Protein AF-A0A7S3GW03-F1 (afdb_monomer)

Foldseek 3Di:
DDQCLQDVNPPFQNDPCLVDPNRPVCCCQVPPDDPPPDDDDDCLAAEQCCPDPVSLPDDPVRHPDYDPDVLHDLLQQQAPPDPGPVSNVVSVVVLVVVQVVCVQQVHDRDNCLPVPGGNVSGDDTPCVSGHHPPVPPPPPPPPPDPPPPPPPPDPPPPPDDDD

Structure (mmCIF, N/CA/C/O backbone):
data_AF-A0A7S3GW03-F1
#
_entry.id   AF-A0A7S3GW03-F1
#
loop_
_atom_site.group_PDB
_atom_site.id
_atom_site.type_symbol
_atom_site.label_atom_id
_atom_site.label_alt_id
_atom_site.label_comp_id
_atom_site.label_asym_id
_atom_site.label_entity_id
_atom_site.label_seq_id
_atom_site.pdbx_PDB_ins_code
_atom_site.Cartn_x
_atom_site.Cartn_y
_atom_site.Cartn_z
_atom_site.occupancy
_atom_site.B_iso_or_equiv
_atom_site.auth_seq_id
_atom_site.auth_comp_id
_atom_site.auth_asym_id
_atom_site.auth_atom_id
_atom_site.pdbx_PDB_model_num
ATOM 1 N N . PHE A 1 1 ? -28.769 4.429 8.407 1.00 74.06 1 PHE A N 1
ATOM 2 C CA . PHE A 1 1 ? -27.827 5.530 8.706 1.00 74.06 1 PHE A CA 1
ATOM 3 C C . PHE A 1 1 ? -28.622 6.812 8.921 1.00 74.06 1 PHE A C 1
ATOM 5 O O . PHE A 1 1 ? -29.531 7.057 8.141 1.00 74.06 1 PHE A O 1
ATOM 12 N N . ALA A 1 2 ? -28.329 7.607 9.954 1.00 75.31 2 ALA A N 1
ATOM 13 C CA . ALA A 1 2 ? -28.953 8.919 10.152 1.00 75.31 2 ALA A CA 1
ATOM 14 C C . ALA A 1 2 ? -27.906 10.026 9.963 1.00 75.31 2 ALA A C 1
ATOM 16 O O . ALA A 1 2 ? -26.871 10.002 10.632 1.00 75.31 2 ALA A O 1
ATOM 17 N N . LYS A 1 3 ? -28.157 11.004 9.082 1.00 67.62 3 LYS A N 1
ATOM 18 C CA . LYS A 1 3 ? -27.263 12.163 8.896 1.00 67.62 3 LYS A CA 1
ATOM 19 C C . LYS A 1 3 ? -27.080 12.876 10.245 1.00 67.62 3 LYS A C 1
ATOM 21 O O . LYS A 1 3 ? -28.062 13.201 10.900 1.00 67.62 3 LYS A O 1
ATOM 26 N N . GLY A 1 4 ? -25.835 13.029 10.701 1.00 68.94 4 GLY A N 1
ATOM 27 C CA . GLY A 1 4 ? -25.499 13.572 12.029 1.00 68.94 4 GLY A CA 1
ATOM 28 C C . GLY A 1 4 ? -25.631 12.592 13.212 1.00 68.94 4 GLY A C 1
ATOM 29 O O . GLY A 1 4 ? -25.034 12.831 14.255 1.00 68.94 4 GLY A O 1
ATOM 30 N N . GLY A 1 5 ? -26.342 11.468 13.058 1.00 74.81 5 GLY A N 1
ATOM 31 C CA . GLY A 1 5 ? -26.478 10.413 14.080 1.00 74.81 5 GLY A CA 1
ATOM 32 C C . GLY A 1 5 ? -25.629 9.159 13.823 1.00 74.81 5 GLY A C 1
ATOM 33 O O . GLY A 1 5 ? -25.404 8.364 14.735 1.00 74.81 5 GLY A O 1
ATOM 34 N N . ALA A 1 6 ? -25.124 8.989 12.599 1.00 86.44 6 ALA A N 1
ATOM 35 C CA . ALA A 1 6 ? -24.385 7.814 12.141 1.00 86.44 6 ALA A CA 1
ATOM 36 C C . ALA A 1 6 ? -25.228 6.516 12.131 1.00 86.44 6 ALA A C 1
ATOM 38 O O . ALA A 1 6 ? -26.461 6.557 12.015 1.00 86.44 6 ALA A O 1
ATOM 39 N N . TRP A 1 7 ? -24.590 5.343 12.179 1.00 86.25 7 TRP A N 1
ATOM 40 C CA . TRP A 1 7 ? -25.286 4.050 12.187 1.00 86.25 7 TRP A CA 1
ATOM 41 C C . TRP A 1 7 ? -26.052 3.836 13.493 1.00 86.25 7 TRP A C 1
ATOM 43 O O . TRP A 1 7 ? -25.467 3.915 14.569 1.00 86.25 7 TRP A O 1
ATOM 53 N N . ASN A 1 8 ? -27.367 3.610 13.399 1.00 87.31 8 ASN A N 1
ATOM 54 C CA . ASN A 1 8 ? -28.282 3.445 14.537 1.00 87.31 8 ASN A CA 1
ATOM 55 C C . ASN A 1 8 ? -28.077 4.472 15.675 1.00 87.31 8 ASN A C 1
ATOM 57 O O . ASN A 1 8 ? -28.042 4.119 16.849 1.00 87.31 8 ASN A O 1
ATOM 61 N N . ARG A 1 9 ? -27.846 5.749 15.327 1.00 85.12 9 ARG A N 1
ATOM 62 C CA . ARG A 1 9 ? -27.589 6.841 16.293 1.00 85.12 9 ARG A CA 1
ATOM 63 C C . ARG A 1 9 ? -26.389 6.604 17.235 1.00 85.12 9 ARG A C 1
ATOM 65 O O . ARG A 1 9 ? -26.247 7.287 18.243 1.00 85.12 9 ARG A O 1
ATOM 72 N N . SER A 1 10 ? -25.498 5.671 16.895 1.00 85.75 10 SER A N 1
ATOM 73 C CA . SER A 1 10 ? -24.370 5.245 17.737 1.00 85.75 10 SER A CA 1
ATOM 74 C C . SER A 1 10 ? -23.185 6.211 17.752 1.00 85.75 10 SER A C 1
ATOM 76 O O . SER A 1 10 ? -22.239 5.986 18.508 1.00 85.75 10 SER A O 1
ATOM 78 N N . ARG A 1 11 ? -23.210 7.246 16.897 1.00 84.94 11 ARG A N 1
ATOM 79 C CA . ARG A 1 11 ? -22.086 8.156 16.604 1.00 84.94 11 ARG A CA 1
ATOM 80 C C . ARG A 1 11 ? -20.873 7.493 15.924 1.00 84.94 11 ARG A C 1
ATOM 82 O O . ARG A 1 11 ? -19.874 8.163 15.682 1.00 84.94 11 ARG A O 1
ATOM 89 N N . ILE A 1 12 ? -20.957 6.215 15.541 1.00 85.56 12 ILE A N 1
ATOM 90 C CA . ILE A 1 12 ? -19.904 5.513 14.788 1.00 85.56 12 ILE A CA 1
ATOM 91 C C . ILE A 1 12 ? -20.075 5.765 13.286 1.00 85.56 12 ILE A C 1
ATOM 93 O O . ILE A 1 12 ? -21.105 5.408 12.715 1.00 85.56 12 ILE A O 1
ATOM 97 N N . GLY A 1 13 ? -19.061 6.356 12.643 1.00 81.75 13 GLY A N 1
ATOM 98 C CA . GLY A 1 13 ? -19.079 6.651 11.204 1.00 81.75 13 GLY A CA 1
ATOM 99 C C . GLY A 1 13 ? -19.910 7.885 10.827 1.00 81.75 13 GLY A C 1
ATOM 100 O O . GLY A 1 13 ? -20.556 7.896 9.790 1.00 81.75 13 GLY A O 1
ATOM 101 N N . TRP A 1 14 ? -19.947 8.914 11.675 1.00 80.06 14 TRP A N 1
ATOM 102 C CA . TRP A 1 14 ? -20.772 10.121 11.483 1.00 80.06 14 TRP A CA 1
ATOM 103 C C . TRP A 1 14 ? -20.319 11.072 10.354 1.00 80.06 14 TRP A C 1
ATOM 105 O O . TRP A 1 14 ? -21.050 11.998 10.008 1.00 80.06 14 TRP A O 1
ATOM 115 N N . PHE A 1 15 ? -19.142 10.842 9.769 1.00 78.69 15 PHE A N 1
ATOM 116 C CA . PHE A 1 15 ? -18.601 11.587 8.627 1.00 78.69 15 PHE A CA 1
ATOM 117 C C .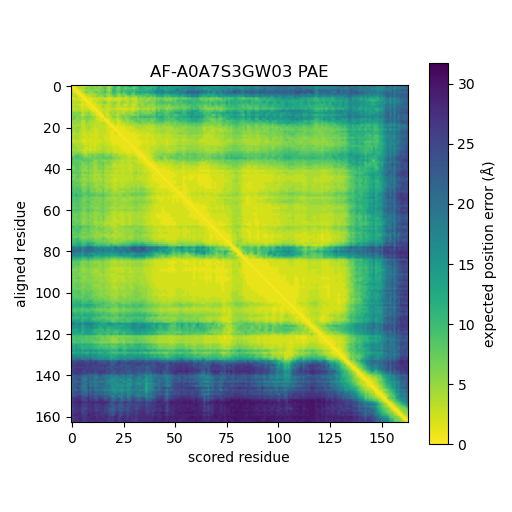 PHE A 1 15 ? -19.010 10.949 7.287 1.00 78.69 15 PHE A C 1
ATOM 119 O O . PHE A 1 15 ? -19.447 9.802 7.250 1.00 78.69 15 PHE A O 1
ATOM 126 N N . TRP A 1 16 ? -18.825 11.665 6.170 1.00 69.50 16 TRP A N 1
ATOM 127 C CA . TRP A 1 16 ? -19.217 11.209 4.823 1.00 69.50 16 TRP A CA 1
ATOM 128 C C . TRP A 1 16 ? -18.702 9.805 4.462 1.00 69.50 16 TRP A C 1
ATOM 130 O O . TRP A 1 16 ? -19.474 8.957 4.023 1.00 69.50 16 TRP A O 1
ATOM 140 N N . GLY A 1 17 ? -17.422 9.521 4.717 1.00 75.19 17 GLY A N 1
ATOM 141 C CA . GLY A 1 17 ? -16.839 8.191 4.495 1.00 75.19 17 GLY A CA 1
ATOM 142 C C . GLY A 1 17 ? -17.436 7.087 5.381 1.00 75.19 17 GLY A C 1
ATOM 143 O O . GLY A 1 17 ? -17.414 5.917 5.007 1.00 75.19 17 GLY A O 1
ATOM 144 N N . GLY A 1 18 ? -18.039 7.436 6.518 1.00 78.94 18 GLY A N 1
ATOM 145 C CA . GLY A 1 18 ? -18.655 6.493 7.449 1.00 78.94 18 GLY A CA 1
ATOM 146 C C . GLY A 1 18 ? -19.987 5.908 6.970 1.00 78.94 18 GLY A C 1
ATOM 147 O O . GLY A 1 18 ? -20.465 4.937 7.552 1.00 78.94 18 GLY A O 1
ATOM 148 N N . MET A 1 19 ? -20.562 6.418 5.877 1.00 84.00 19 MET A N 1
ATOM 149 C CA . MET A 1 19 ? -21.667 5.744 5.178 1.00 84.00 19 MET A CA 1
ATOM 150 C C . MET A 1 19 ? -21.215 4.475 4.437 1.00 84.00 19 MET A C 1
ATOM 152 O O . MET A 1 19 ? -22.051 3.669 4.043 1.00 84.00 19 MET A O 1
ATOM 156 N N . THR A 1 20 ? -19.906 4.294 4.242 1.00 87.12 20 THR A N 1
ATOM 157 C CA . THR A 1 20 ? -19.323 3.152 3.528 1.00 87.12 20 THR A CA 1
ATOM 158 C C . THR A 1 20 ? -18.882 2.040 4.488 1.00 87.12 20 THR A C 1
ATOM 160 O O . THR A 1 20 ? -19.159 2.075 5.693 1.00 87.12 20 THR A O 1
ATOM 163 N N . VAL A 1 21 ? -18.124 1.071 3.961 1.00 87.56 21 VAL A N 1
ATOM 164 C CA . VAL A 1 21 ? -17.476 -0.006 4.723 1.00 87.56 21 VAL A CA 1
ATOM 165 C C . VAL A 1 21 ? -16.718 0.507 5.961 1.00 87.56 21 VAL A C 1
ATOM 167 O O . VAL A 1 21 ? -16.750 -0.125 7.015 1.00 87.56 21 VAL A O 1
ATOM 170 N N . GLN A 1 22 ? -16.121 1.703 5.871 1.00 85.62 22 GLN A N 1
ATOM 171 C CA . GLN A 1 22 ? -15.341 2.320 6.949 1.00 85.62 22 GLN A CA 1
ATOM 172 C C . GLN A 1 22 ? -16.168 2.700 8.185 1.00 85.62 22 GLN A C 1
ATOM 174 O O . GLN A 1 22 ? -15.588 2.893 9.249 1.00 85.62 22 GLN A O 1
ATOM 179 N N . GLY A 1 23 ? -17.495 2.829 8.077 1.00 87.81 23 GLY A N 1
ATOM 180 C CA . GLY A 1 23 ? -18.359 3.098 9.233 1.00 87.81 23 GLY A CA 1
ATOM 181 C C . GLY A 1 23 ? -19.291 1.946 9.593 1.00 87.81 23 GLY A C 1
ATOM 182 O O . GLY A 1 23 ? -19.525 1.721 10.780 1.00 87.81 23 GLY A O 1
ATOM 183 N N . VAL A 1 24 ? -19.771 1.179 8.608 1.00 90.44 24 VAL A N 1
ATOM 184 C CA . VAL A 1 24 ? -20.670 0.042 8.872 1.00 90.44 24 VAL A CA 1
ATOM 185 C C . VAL A 1 24 ? -19.958 -1.102 9.599 1.00 90.44 24 VAL A C 1
ATOM 187 O O . VAL A 1 24 ? -20.528 -1.645 10.543 1.00 90.44 24 VAL A O 1
ATOM 190 N N . LEU A 1 25 ? -18.705 -1.429 9.240 1.00 91.25 25 LEU A N 1
ATOM 191 C CA . LEU A 1 25 ? -17.970 -2.509 9.908 1.00 91.25 25 LEU A CA 1
ATOM 192 C C . LEU A 1 25 ? -17.646 -2.154 11.364 1.00 91.25 25 LEU A C 1
ATOM 194 O O . LEU A 1 25 ? -17.996 -2.945 12.241 1.00 91.25 25 LEU A O 1
ATOM 198 N N . PRO A 1 26 ? -17.082 -0.970 11.688 1.00 89.44 26 PRO A N 1
ATOM 199 C CA . PRO A 1 26 ? -16.903 -0.593 13.085 1.00 89.44 26 PRO A CA 1
ATOM 200 C C . PRO A 1 26 ? -18.219 -0.535 13.859 1.00 89.44 26 PRO A C 1
ATOM 202 O O . PRO A 1 26 ? -18.231 -0.881 15.035 1.00 89.44 26 PRO A O 1
ATOM 205 N N . TYR A 1 27 ? -19.332 -0.120 13.242 1.00 90.62 27 TYR A N 1
ATOM 206 C CA . TYR A 1 27 ? -20.632 -0.160 13.912 1.00 90.62 27 TYR A CA 1
ATOM 207 C C . TYR A 1 27 ? -21.030 -1.596 14.263 1.00 90.62 27 TYR A C 1
ATOM 209 O O . TYR A 1 27 ? -21.345 -1.870 15.419 1.00 90.62 27 TYR A O 1
ATOM 217 N N . TYR A 1 28 ? -20.970 -2.509 13.294 1.00 91.56 28 TYR A N 1
ATOM 218 C CA . TYR A 1 28 ? -21.326 -3.907 13.498 1.00 91.56 28 TYR A CA 1
ATOM 219 C C . TYR A 1 28 ? -20.481 -4.548 14.603 1.00 91.56 28 TYR A C 1
ATOM 221 O O . TYR A 1 28 ? -21.033 -5.027 15.591 1.00 91.56 28 TYR A O 1
ATOM 229 N N . TYR A 1 29 ? -19.152 -4.483 14.501 1.00 91.19 29 TYR A N 1
ATOM 230 C CA . TYR A 1 29 ? -18.272 -5.151 15.462 1.00 91.19 29 TYR A CA 1
ATOM 231 C C . TYR A 1 29 ? -18.307 -4.537 16.868 1.00 91.19 29 TYR A C 1
ATOM 233 O O . TYR A 1 29 ? -18.134 -5.264 17.837 1.00 91.19 29 TYR A O 1
ATOM 241 N N . ASN A 1 30 ? -18.574 -3.231 17.004 1.00 88.06 30 ASN A N 1
ATOM 242 C CA . ASN A 1 30 ? -18.630 -2.582 18.321 1.00 88.06 30 ASN A CA 1
ATOM 243 C C . ASN A 1 30 ? -20.028 -2.570 18.963 1.00 88.06 30 ASN A C 1
ATOM 245 O O . ASN A 1 30 ? -20.136 -2.266 20.150 1.00 88.06 30 ASN A O 1
ATOM 249 N N . ARG A 1 31 ? -21.111 -2.787 18.200 1.00 89.25 31 ARG A N 1
ATOM 250 C CA . ARG A 1 31 ? -22.495 -2.624 18.700 1.00 89.25 31 ARG A CA 1
ATOM 251 C C . ARG A 1 31 ? -23.409 -3.823 18.484 1.00 89.25 31 ARG A C 1
ATOM 253 O O . ARG A 1 31 ? -24.429 -3.889 19.159 1.00 89.25 31 ARG A O 1
ATOM 260 N N . VAL A 1 32 ? -23.101 -4.700 17.534 1.00 89.50 32 VAL A N 1
ATOM 261 C CA . VAL A 1 32 ? -23.993 -5.794 17.113 1.00 89.50 32 VAL A CA 1
ATOM 262 C C . VAL A 1 32 ? -23.341 -7.158 17.323 1.00 89.50 32 VAL A C 1
ATOM 264 O O . VAL A 1 32 ? -23.996 -8.073 17.811 1.00 89.50 32 VAL A O 1
ATOM 267 N N . ALA A 1 33 ? -22.065 -7.304 16.965 1.00 89.12 33 ALA A N 1
ATOM 268 C CA . ALA A 1 33 ? -21.344 -8.560 17.112 1.00 89.12 33 ALA A CA 1
ATOM 269 C C . ALA A 1 33 ? -21.156 -8.946 18.589 1.00 89.12 33 ALA A C 1
ATOM 271 O O . ALA A 1 33 ? -21.101 -8.094 19.477 1.00 89.12 33 ALA A O 1
ATOM 272 N N . GLN A 1 34 ? -21.009 -10.249 18.837 1.00 87.00 34 GLN A N 1
ATOM 273 C CA . GLN A 1 34 ? -20.666 -10.763 20.162 1.00 87.00 34 GLN A CA 1
ATOM 274 C C . GLN A 1 34 ? -19.296 -10.224 20.632 1.00 87.00 34 GLN A C 1
ATOM 276 O O . GLN A 1 34 ? -18.420 -9.979 19.796 1.00 87.00 34 GLN A O 1
ATOM 281 N N . PRO A 1 35 ? -19.065 -10.062 21.949 1.00 87.06 35 PRO A N 1
ATOM 282 C CA . PRO A 1 35 ? -17.759 -9.666 22.475 1.00 87.06 35 PRO A CA 1
ATOM 283 C C . PRO A 1 35 ? -16.624 -10.588 21.999 1.00 87.06 35 PRO A C 1
ATOM 285 O O . PRO A 1 35 ? -16.823 -11.784 21.808 1.00 87.06 35 PRO A O 1
ATOM 288 N N . GLY A 1 36 ? -15.424 -10.034 21.801 1.00 86.06 36 GLY A N 1
ATOM 289 C CA . GLY A 1 36 ? -14.245 -10.798 21.358 1.00 86.06 36 GLY A CA 1
ATOM 290 C C . GLY A 1 36 ? -14.181 -11.087 19.852 1.00 86.06 36 GLY A C 1
ATOM 291 O O . GLY A 1 36 ? -13.208 -11.660 19.376 1.00 86.06 36 GLY A O 1
ATOM 292 N N . ARG A 1 37 ? -15.173 -10.640 19.074 1.00 86.31 37 ARG A N 1
ATOM 293 C CA . ARG A 1 37 ? -15.245 -10.807 17.610 1.00 86.31 37 ARG A CA 1
ATOM 294 C C . ARG A 1 37 ? -14.421 -9.796 16.805 1.00 86.31 37 ARG A C 1
ATOM 296 O O . ARG A 1 37 ? -14.541 -9.748 15.584 1.00 86.31 37 ARG A O 1
ATOM 30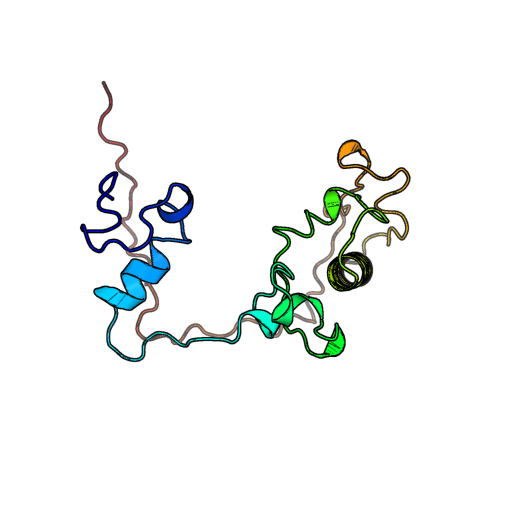3 N N . SER A 1 38 ? -13.627 -8.966 17.469 1.00 88.12 38 SER A N 1
ATOM 304 C CA . SER A 1 38 ? -12.783 -7.955 16.836 1.00 88.12 38 SER A CA 1
ATOM 305 C C . SER A 1 38 ? -11.414 -7.934 17.487 1.00 88.12 38 SER A C 1
ATOM 307 O O . SER A 1 38 ? -11.313 -7.991 18.712 1.00 88.12 38 SER A O 1
ATOM 309 N N . GLN A 1 39 ? -10.381 -7.755 16.673 1.00 87.69 39 GLN A N 1
ATOM 310 C CA . GLN A 1 39 ? -9.017 -7.570 17.140 1.00 87.69 39 GLN A CA 1
ATOM 311 C C . GLN A 1 39 ? -8.509 -6.197 16.711 1.00 87.69 39 GLN A C 1
ATOM 313 O O . GLN A 1 39 ? -8.647 -5.802 15.552 1.00 87.69 39 GLN A O 1
ATOM 318 N N . ILE A 1 40 ? -7.912 -5.473 17.655 1.00 89.88 40 ILE A N 1
ATOM 319 C CA . ILE A 1 40 ? -7.191 -4.241 17.348 1.00 89.88 40 ILE A CA 1
ATOM 320 C C . ILE A 1 40 ? -5.809 -4.637 16.832 1.00 89.88 40 ILE A C 1
ATOM 322 O O . ILE A 1 40 ? -5.088 -5.387 17.487 1.00 89.88 40 ILE A O 1
ATOM 326 N N . VAL A 1 41 ? -5.454 -4.128 15.657 1.00 92.75 41 VAL A N 1
ATOM 327 C CA . VAL A 1 41 ? -4.131 -4.302 15.051 1.00 92.75 41 VAL A CA 1
ATOM 328 C C . VAL A 1 41 ? -3.372 -2.983 15.072 1.00 92.75 41 VAL A C 1
ATOM 330 O O . VAL A 1 41 ? -3.976 -1.909 15.017 1.00 92.75 41 VAL A O 1
ATOM 333 N N . ASP A 1 42 ? -2.043 -3.056 15.123 1.00 95.25 42 ASP A N 1
ATOM 334 C CA . ASP A 1 42 ? -1.208 -1.862 15.028 1.00 95.25 42 ASP A CA 1
ATOM 335 C C . ASP A 1 42 ? -1.295 -1.270 13.615 1.00 95.25 42 ASP A C 1
ATOM 337 O O . ASP A 1 42 ? -0.854 -1.868 12.625 1.00 95.25 42 ASP A O 1
ATOM 341 N N . ARG A 1 43 ? -1.866 -0.066 13.519 1.00 94.62 43 ARG A N 1
ATOM 342 C CA . ARG A 1 43 ? -2.049 0.618 12.238 1.00 94.62 43 ARG A CA 1
ATOM 343 C C . ARG A 1 43 ? -0.731 0.924 11.533 1.00 94.62 43 ARG A C 1
ATOM 345 O O . ARG A 1 43 ? -0.730 0.919 10.309 1.00 94.62 43 ARG A O 1
ATOM 352 N N . CYS A 1 44 ? 0.366 1.182 12.245 1.00 95.75 44 CYS A N 1
ATOM 353 C CA . CYS A 1 44 ? 1.624 1.565 11.611 1.00 95.75 44 CYS A CA 1
ATOM 354 C C . CYS A 1 44 ? 2.321 0.377 10.932 1.00 95.75 44 CYS A C 1
ATOM 356 O O . CYS A 1 44 ? 3.161 0.616 10.075 1.00 95.75 44 CYS A O 1
ATOM 358 N N . TYR A 1 45 ? 1.942 -0.873 11.232 1.00 96.00 45 TYR A N 1
ATOM 359 C CA . TYR A 1 45 ? 2.488 -2.067 10.567 1.00 96.00 45 TYR A CA 1
ATOM 360 C C . TYR A 1 45 ? 1.475 -2.758 9.652 1.00 96.00 45 TYR A C 1
ATOM 362 O O . TYR A 1 45 ? 1.836 -3.239 8.577 1.00 96.00 45 TYR A O 1
ATOM 370 N N . TYR A 1 46 ? 0.204 -2.813 10.059 1.00 96.38 46 TYR A N 1
ATOM 371 C CA . TYR A 1 46 ? -0.827 -3.584 9.359 1.00 96.38 46 TYR A CA 1
ATOM 372 C C . TYR A 1 46 ? -1.721 -2.748 8.445 1.00 96.38 46 TYR A C 1
ATOM 374 O O . TYR A 1 46 ? -2.484 -3.330 7.680 1.00 96.38 46 TYR A O 1
ATOM 382 N N . ASN A 1 47 ? -1.668 -1.416 8.514 1.00 95.56 47 ASN A N 1
ATOM 383 C CA . ASN A 1 47 ? -2.479 -0.518 7.686 1.00 95.56 47 ASN A CA 1
ATOM 384 C C . ASN A 1 47 ? -1.827 0.873 7.594 1.00 95.56 47 ASN A C 1
ATOM 386 O O . ASN A 1 47 ? -2.480 1.895 7.838 1.00 95.56 47 ASN A O 1
ATOM 390 N N . THR A 1 48 ? -0.514 0.926 7.340 1.00 95.94 48 THR A N 1
ATOM 391 C CA . THR A 1 48 ? 0.199 2.200 7.462 1.00 95.94 48 THR A CA 1
ATOM 392 C C . THR A 1 48 ? -0.222 3.156 6.364 1.00 95.94 48 THR A C 1
ATOM 394 O O . THR A 1 48 ? -0.172 2.829 5.178 1.00 95.94 48 THR A O 1
ATOM 397 N N . MET A 1 49 ? -0.645 4.351 6.765 1.00 94.69 49 MET A N 1
ATOM 398 C CA . MET A 1 49 ? -0.868 5.460 5.845 1.00 94.69 49 MET A CA 1
ATOM 399 C C . MET A 1 49 ? 0.336 6.399 5.797 1.00 94.69 49 MET A C 1
ATOM 401 O O . MET A 1 49 ? 0.374 7.239 4.914 1.00 94.69 49 MET A O 1
ATOM 405 N N . ALA A 1 50 ? 1.322 6.256 6.693 1.00 94.31 50 ALA A N 1
ATOM 406 C CA . ALA A 1 50 ? 2.455 7.179 6.817 1.00 94.31 50 ALA A CA 1
ATOM 407 C C . ALA A 1 50 ? 2.021 8.662 6.961 1.00 94.31 50 ALA A C 1
ATOM 409 O O . ALA A 1 50 ? 2.659 9.582 6.454 1.00 94.31 50 ALA A O 1
AT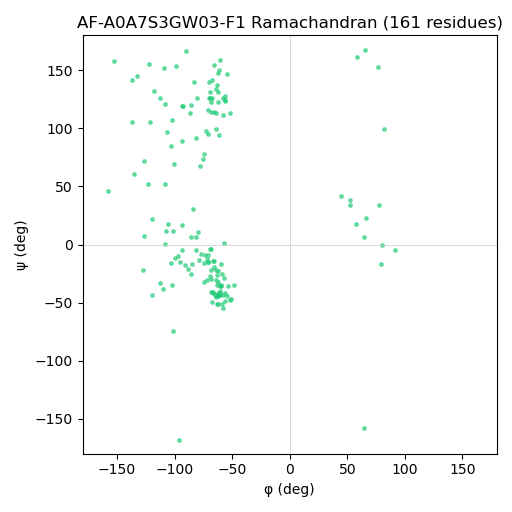OM 410 N N . ASP A 1 51 ? 0.892 8.880 7.631 1.00 93.25 51 ASP A N 1
ATOM 411 C CA . ASP A 1 51 ? 0.206 10.159 7.853 1.00 93.25 51 ASP A CA 1
ATOM 412 C C . ASP A 1 51 ? 0.563 10.821 9.190 1.00 93.25 51 ASP A C 1
ATOM 414 O O . ASP A 1 51 ? 0.295 12.004 9.384 1.00 93.25 51 ASP A O 1
ATOM 418 N N . THR A 1 52 ? 1.176 10.073 10.104 1.00 92.75 52 THR A N 1
ATOM 419 C CA . THR A 1 52 ? 1.663 10.556 11.399 1.00 92.75 52 THR A CA 1
ATOM 420 C C . THR A 1 52 ? 3.156 10.286 11.535 1.00 92.75 52 THR A C 1
ATOM 422 O O . THR A 1 52 ? 3.679 9.356 10.920 1.00 92.75 52 THR A O 1
ATOM 425 N N . GLU A 1 53 ? 3.842 11.065 12.372 1.00 90.62 53 GLU A N 1
ATOM 426 C CA . GLU A 1 53 ? 5.276 10.895 12.644 1.00 90.62 53 GLU A CA 1
ATOM 427 C C . GLU A 1 53 ? 5.650 9.471 13.120 1.00 90.62 53 GLU A C 1
ATOM 429 O O . GLU A 1 53 ? 6.585 8.890 12.564 1.00 90.62 53 GLU A O 1
ATOM 434 N N . PRO A 1 54 ? 4.905 8.818 14.039 1.00 91.38 54 PRO A N 1
ATOM 435 C CA . PRO A 1 54 ? 5.221 7.441 14.433 1.00 91.38 54 PRO A CA 1
ATOM 436 C C . PRO A 1 54 ? 5.071 6.419 13.299 1.00 91.38 54 PRO A C 1
ATOM 438 O O . PRO A 1 54 ? 5.774 5.412 13.274 1.00 91.38 54 PRO A O 1
ATOM 441 N N . CYS A 1 55 ? 4.155 6.654 12.353 1.00 94.31 55 CYS A N 1
ATOM 442 C CA . CYS A 1 55 ? 3.947 5.742 11.231 1.00 94.31 55 CYS A CA 1
ATOM 443 C C . CYS A 1 55 ? 4.860 6.050 10.033 1.00 94.31 55 CYS A C 1
ATOM 445 O O . CYS A 1 55 ? 5.044 5.173 9.194 1.00 94.31 55 CYS A O 1
ATOM 447 N N . SER A 1 56 ? 5.406 7.266 9.908 1.00 93.56 56 SER A N 1
ATOM 448 C CA . SER A 1 56 ? 6.258 7.671 8.778 1.00 93.56 56 SER A CA 1
ATOM 449 C C . SER A 1 56 ? 7.731 7.291 8.945 1.00 93.56 56 SER A C 1
ATOM 451 O O . SER A 1 56 ? 8.468 7.280 7.962 1.00 93.56 56 SER A O 1
ATOM 453 N N . THR A 1 57 ? 8.155 6.965 10.167 1.00 94.12 57 THR A N 1
ATOM 454 C CA . THR A 1 57 ? 9.538 6.596 10.511 1.00 94.12 57 THR A CA 1
ATOM 455 C C . THR A 1 57 ? 9.804 5.087 10.487 1.00 94.12 57 THR A C 1
ATOM 457 O O . THR A 1 57 ? 10.952 4.672 10.631 1.00 94.12 57 THR A O 1
ATOM 460 N N . GLN A 1 58 ? 8.767 4.272 10.264 1.00 95.12 58 GLN A N 1
ATOM 461 C CA . GLN A 1 58 ? 8.855 2.809 10.204 1.00 95.12 58 GLN A CA 1
ATOM 462 C C . GLN A 1 58 ? 9.757 2.324 9.067 1.00 95.12 58 GLN A C 1
ATOM 464 O O . GLN A 1 58 ? 9.808 2.931 7.992 1.00 95.12 58 GLN A O 1
ATOM 469 N N . GLN A 1 59 ? 10.430 1.190 9.270 1.00 95.38 59 GLN A N 1
ATOM 470 C CA . GLN A 1 59 ? 11.221 0.573 8.211 1.00 95.38 59 GLN A CA 1
ATOM 471 C C . GLN A 1 59 ? 10.330 -0.272 7.302 1.00 95.38 59 GLN A C 1
ATOM 473 O O . GLN A 1 59 ? 9.467 -1.017 7.762 1.00 95.38 59 GLN A O 1
ATOM 478 N N . LEU A 1 60 ? 10.578 -0.210 5.990 1.00 95.62 60 LEU A N 1
ATOM 479 C CA . LEU A 1 60 ? 9.795 -0.945 4.991 1.00 95.62 60 LEU A CA 1
ATOM 480 C C . LEU A 1 60 ? 9.714 -2.458 5.280 1.00 95.62 60 LEU A C 1
ATOM 482 O O . LEU A 1 60 ? 8.677 -3.065 5.034 1.00 95.62 60 LEU A O 1
ATOM 486 N N . SER A 1 61 ? 10.786 -3.060 5.805 1.00 96.44 61 SER A N 1
ATOM 487 C CA . SER A 1 61 ? 10.872 -4.492 6.134 1.00 96.44 61 SER A CA 1
ATOM 488 C C . SER A 1 61 ? 9.981 -4.924 7.303 1.00 96.44 61 SER A C 1
ATOM 490 O O . SER A 1 61 ? 9.660 -6.106 7.426 1.00 96.44 61 SER A O 1
ATOM 492 N N . GLU A 1 62 ? 9.583 -3.994 8.167 1.00 96.19 62 GLU A N 1
ATOM 493 C CA . GLU A 1 62 ? 8.759 -4.280 9.345 1.00 96.19 62 GLU A CA 1
ATOM 494 C C . GLU A 1 62 ? 7.265 -4.267 8.997 1.00 96.19 62 GLU A C 1
ATOM 496 O O . GLU A 1 62 ? 6.455 -4.949 9.635 1.00 96.19 62 GLU A O 1
ATOM 501 N N . LEU A 1 63 ? 6.901 -3.536 7.941 1.00 96.62 63 LEU A N 1
ATOM 502 C CA . LEU A 1 63 ? 5.527 -3.374 7.488 1.00 96.62 63 LEU A CA 1
ATOM 503 C C . LEU A 1 63 ? 4.944 -4.678 6.937 1.00 96.62 63 LEU A C 1
ATOM 505 O O . LEU A 1 63 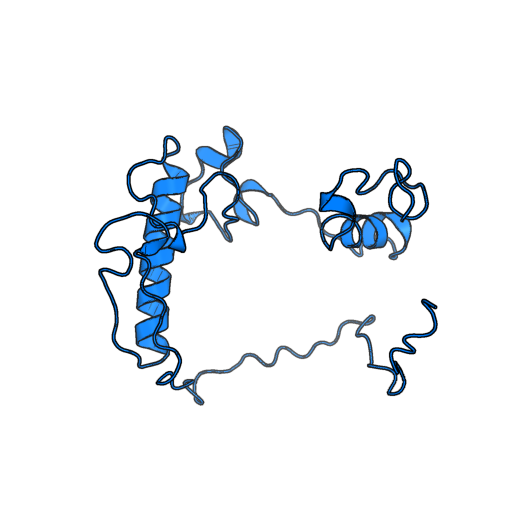? 5.595 -5.435 6.219 1.00 96.62 63 LEU A O 1
ATOM 509 N N . LYS A 1 64 ? 3.666 -4.914 7.239 1.00 96.06 64 LYS A N 1
ATOM 510 C CA . LYS A 1 64 ? 2.881 -6.042 6.713 1.00 96.06 64 LYS A CA 1
ATOM 511 C C . LYS A 1 64 ? 1.951 -5.611 5.591 1.00 96.06 64 LYS A C 1
ATOM 513 O O . LYS A 1 64 ? 1.728 -6.370 4.654 1.00 96.06 64 LYS A O 1
ATOM 518 N N . SER A 1 65 ? 1.412 -4.398 5.676 1.00 96.50 65 SER A N 1
ATOM 519 C CA . SER A 1 65 ? 0.574 -3.826 4.626 1.00 96.50 65 SER A CA 1
ATOM 520 C C . SER A 1 65 ? 0.639 -2.296 4.632 1.00 96.50 65 SER A C 1
ATOM 522 O O . SER A 1 65 ? 0.976 -1.677 5.644 1.00 96.50 65 SER A O 1
ATOM 524 N N . ALA A 1 66 ? 0.304 -1.685 3.495 1.00 95.62 66 ALA A N 1
ATOM 525 C CA . ALA A 1 66 ? 0.313 -0.240 3.316 1.00 95.62 66 ALA A CA 1
ATOM 526 C C . ALA A 1 66 ? -0.973 0.260 2.653 1.00 95.62 66 ALA A C 1
ATOM 528 O O . ALA A 1 66 ? -1.530 -0.378 1.758 1.00 95.62 66 ALA A O 1
ATOM 529 N N . HIS A 1 67 ? -1.409 1.448 3.062 1.00 95.56 67 HIS A N 1
ATOM 530 C CA . HIS A 1 67 ? -2.620 2.097 2.588 1.00 95.56 67 HIS A CA 1
ATOM 531 C C . HIS A 1 67 ? -2.292 3.457 1.974 1.00 95.56 67 HIS A C 1
ATOM 533 O O . HIS A 1 67 ? -2.037 4.454 2.646 1.00 95.56 67 HIS A O 1
ATOM 539 N N . PHE A 1 68 ? -2.351 3.505 0.645 1.00 94.50 68 PHE A N 1
ATOM 540 C CA . PHE A 1 68 ? -2.064 4.698 -0.147 1.00 94.50 68 PHE A CA 1
ATOM 541 C C . PHE A 1 68 ? -3.197 5.735 -0.073 1.00 94.50 68 PHE A C 1
ATOM 543 O O . PHE A 1 68 ? -4.010 5.843 -0.997 1.00 94.50 68 PHE A O 1
ATOM 550 N N . THR A 1 69 ? -3.244 6.480 1.032 1.00 89.62 69 THR A N 1
ATOM 551 C CA . THR A 1 69 ? -4.112 7.655 1.226 1.00 89.62 69 THR A CA 1
ATOM 552 C C . THR A 1 69 ? -3.301 8.934 1.038 1.00 89.62 69 THR A C 1
ATOM 554 O O . THR A 1 69 ? -3.378 9.547 -0.024 1.00 89.62 69 THR A O 1
ATOM 557 N N . VAL A 1 70 ? -2.452 9.300 2.007 1.00 90.88 70 VAL A N 1
ATOM 558 C CA . VAL A 1 70 ? -1.619 10.519 1.918 1.00 90.88 70 VAL A CA 1
ATOM 559 C C . VAL A 1 70 ? -0.454 10.351 0.944 1.00 90.88 70 VAL A C 1
ATOM 561 O O . VAL A 1 70 ? -0.112 11.292 0.236 1.00 90.88 70 VAL A O 1
ATOM 564 N N . CYS A 1 71 ? 0.089 9.134 0.821 1.00 91.00 71 CYS A N 1
ATOM 565 C CA . CYS A 1 71 ? 1.154 8.828 -0.135 1.00 91.00 71 CYS A CA 1
ATOM 566 C C . CYS A 1 71 ? 0.701 8.879 -1.604 1.00 91.00 71 CYS A C 1
ATOM 568 O O . CYS A 1 71 ? 1.535 8.687 -2.484 1.00 91.00 71 CYS A O 1
ATOM 570 N N . GLN A 1 72 ? -0.591 9.108 -1.880 1.00 91.38 72 GLN A N 1
ATOM 571 C CA . GLN A 1 72 ? -1.205 9.023 -3.208 1.00 91.38 72 GLN A CA 1
ATOM 572 C C . GLN A 1 72 ? -1.057 7.646 -3.870 1.00 91.38 72 GLN A C 1
ATOM 574 O O . GLN A 1 72 ? -0.258 6.799 -3.476 1.00 91.38 72 GLN A O 1
ATOM 579 N N . LYS A 1 73 ? -1.890 7.381 -4.877 1.00 92.62 73 LYS A N 1
ATOM 580 C CA . LYS A 1 73 ? -1.906 6.072 -5.537 1.00 92.62 73 LYS A CA 1
ATOM 581 C C . LYS A 1 73 ? -0.633 5.851 -6.374 1.00 92.62 73 LYS A C 1
ATOM 583 O O . LYS A 1 73 ? -0.230 6.783 -7.073 1.00 92.62 73 LYS A O 1
ATOM 588 N N . PRO A 1 74 ? -0.043 4.638 -6.387 1.00 93.00 74 PRO A N 1
ATOM 589 C CA . PRO A 1 74 ? 1.143 4.325 -7.198 1.00 93.00 74 PRO A CA 1
ATOM 590 C C . PRO A 1 74 ? 0.973 4.590 -8.693 1.00 93.00 74 PRO A C 1
ATOM 592 O O . PRO A 1 74 ? 1.825 5.218 -9.317 1.00 93.00 74 PRO A O 1
ATOM 595 N N . TRP A 1 75 ? -0.183 4.232 -9.252 1.00 92.56 75 TRP A N 1
ATOM 596 C CA . TRP A 1 75 ? -0.550 4.537 -10.642 1.00 92.56 75 TRP A CA 1
ATOM 597 C C . TRP A 1 75 ? -0.820 6.027 -10.905 1.00 92.56 75 TRP A C 1
ATOM 599 O O . TRP A 1 75 ? -1.055 6.433 -12.037 1.00 92.56 75 TRP A O 1
ATOM 609 N N . GLY A 1 76 ? -0.772 6.874 -9.878 1.00 91.31 76 GLY A N 1
ATOM 610 C CA . GLY A 1 76 ? -0.678 8.318 -10.055 1.00 91.31 76 GLY A CA 1
ATOM 611 C C . GLY A 1 76 ? 0.694 8.766 -10.574 1.00 91.31 76 GLY A C 1
ATOM 612 O O . GLY A 1 76 ? 0.814 9.890 -11.053 1.00 91.31 76 GLY A O 1
ATOM 613 N N . CYS A 1 77 ? 1.711 7.895 -10.513 1.00 89.00 77 CYS A N 1
ATOM 614 C CA . CYS A 1 77 ? 3.065 8.135 -11.012 1.00 89.00 77 CYS A CA 1
ATOM 615 C C . CYS A 1 77 ? 3.702 9.438 -10.486 1.00 89.00 77 CYS A C 1
ATOM 617 O O . CYS A 1 77 ? 4.417 10.122 -11.215 1.00 89.00 77 CYS A O 1
ATOM 619 N N . TRP A 1 78 ? 3.472 9.782 -9.217 1.00 83.50 78 TRP A N 1
ATOM 620 C CA . TRP A 1 78 ? 4.000 10.991 -8.561 1.00 83.50 78 TRP A CA 1
ATOM 621 C C . TRP A 1 78 ? 5.434 10.809 -8.021 1.00 83.50 78 TRP A C 1
ATOM 623 O O . TRP A 1 78 ? 5.816 11.383 -7.000 1.00 83.50 78 TRP A O 1
ATOM 633 N N . GLN A 1 79 ? 6.219 9.953 -8.685 1.00 71.38 79 GLN A N 1
ATOM 634 C CA . GLN A 1 79 ? 7.561 9.551 -8.263 1.00 71.38 79 GLN A CA 1
ATOM 635 C C . GLN A 1 79 ? 8.457 10.788 -8.075 1.00 71.38 79 GLN A C 1
ATOM 637 O O . GLN A 1 79 ? 8.565 11.618 -8.971 1.00 71.38 79 GLN A O 1
ATOM 642 N N . GLY A 1 80 ? 9.094 10.906 -6.906 1.00 66.50 80 GLY A N 1
ATOM 643 C CA . GLY A 1 80 ? 10.006 12.012 -6.584 1.00 66.50 80 GLY A CA 1
ATOM 644 C C . GLY A 1 80 ? 9.368 13.231 -5.905 1.00 66.50 80 GLY A C 1
ATOM 645 O O . GLY A 1 80 ? 10.099 14.119 -5.485 1.00 66.50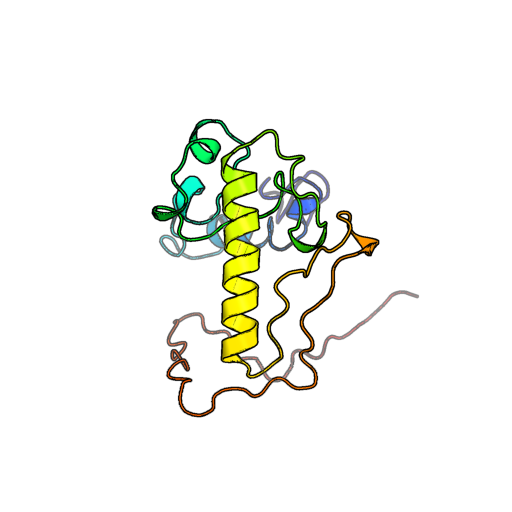 80 GLY A O 1
ATOM 646 N N . SER A 1 81 ? 8.042 13.273 -5.728 1.00 67.75 81 SER A N 1
ATOM 647 C CA . SER A 1 81 ? 7.346 14.389 -5.053 1.00 67.75 81 SER A CA 1
ATOM 648 C C . SER A 1 81 ? 6.940 14.097 -3.603 1.00 67.75 81 SER A C 1
ATOM 650 O O . SER A 1 81 ? 6.160 14.844 -3.012 1.00 67.75 81 SER A O 1
ATOM 652 N N . TYR A 1 82 ? 7.431 13.008 -3.009 1.00 75.81 82 TYR A N 1
ATO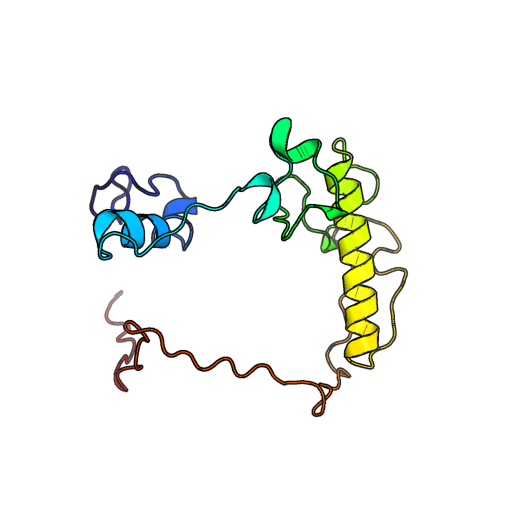M 653 C CA . TYR A 1 82 ? 7.052 12.629 -1.649 1.00 75.81 82 TYR A CA 1
ATOM 654 C C . TYR A 1 82 ? 7.946 13.328 -0.624 1.00 75.81 82 TYR A C 1
ATOM 656 O O . TYR A 1 82 ? 9.125 13.010 -0.511 1.00 75.81 82 TYR A O 1
ATOM 664 N N . ALA A 1 83 ? 7.371 14.229 0.175 1.00 76.56 83 ALA A N 1
ATOM 665 C CA . ALA A 1 83 ? 8.056 14.793 1.343 1.00 76.56 83 ALA A CA 1
ATOM 666 C C . ALA A 1 83 ? 8.376 13.717 2.403 1.00 76.56 83 ALA A C 1
ATOM 668 O O . ALA A 1 83 ? 9.316 13.848 3.179 1.00 76.56 83 ALA A O 1
ATOM 669 N N . ASN A 1 84 ? 7.592 12.637 2.424 1.00 87.44 84 ASN A N 1
ATOM 670 C CA . ASN A 1 84 ? 7.758 11.515 3.334 1.00 87.44 84 ASN A CA 1
ATOM 671 C C . ASN A 1 84 ? 8.609 10.409 2.684 1.00 87.44 84 ASN A C 1
ATOM 673 O O . ASN A 1 84 ? 8.196 9.809 1.685 1.00 87.44 84 ASN A O 1
ATOM 677 N N . ARG A 1 85 ? 9.760 10.098 3.298 1.00 92.56 85 ARG A N 1
ATOM 678 C CA . ARG A 1 85 ? 10.661 9.011 2.881 1.00 92.56 85 ARG A CA 1
ATOM 679 C C . ARG A 1 85 ? 9.922 7.681 2.718 1.00 92.56 85 ARG A C 1
ATOM 681 O O . ARG A 1 85 ? 10.078 7.031 1.686 1.00 92.56 85 ARG A O 1
ATOM 688 N N . LEU A 1 86 ? 9.101 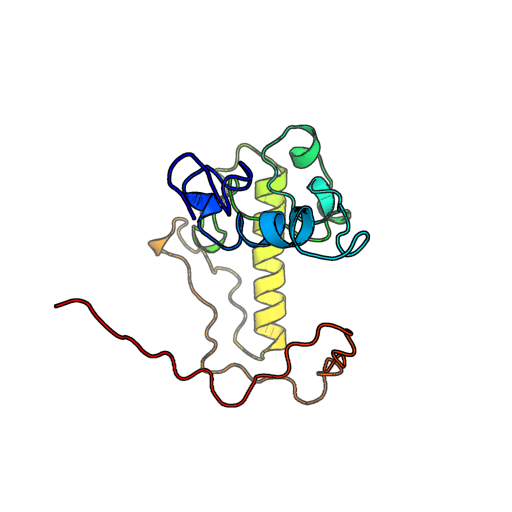7.294 3.696 1.00 94.62 86 LEU A N 1
ATOM 689 C CA . LEU A 1 86 ? 8.397 6.014 3.674 1.00 94.62 86 LEU A CA 1
ATOM 690 C C . LEU A 1 86 ? 7.421 5.921 2.498 1.00 94.62 86 LEU A C 1
ATOM 692 O O . LEU A 1 86 ? 7.305 4.862 1.890 1.00 94.62 86 LEU A O 1
ATOM 696 N N . CYS A 1 87 ? 6.771 7.020 2.104 1.00 94.06 87 CYS A N 1
ATOM 697 C CA . CYS A 1 87 ? 5.955 7.019 0.888 1.00 94.06 87 CYS A CA 1
ATOM 698 C C . CYS A 1 87 ? 6.805 6.694 -0.354 1.00 94.06 87 CYS A C 1
ATOM 700 O O . CYS A 1 87 ? 6.387 5.890 -1.183 1.00 94.06 87 CYS A O 1
ATOM 702 N N . GLY A 1 88 ? 8.015 7.251 -0.469 1.00 92.81 88 GLY A N 1
ATOM 703 C CA . GLY A 1 88 ? 8.944 6.898 -1.547 1.00 92.81 88 GLY A CA 1
ATOM 704 C C . GLY A 1 88 ? 9.336 5.417 -1.538 1.00 92.81 88 GLY A C 1
ATOM 705 O O . GLY A 1 88 ? 9.320 4.767 -2.585 1.00 92.81 88 GLY A O 1
ATOM 706 N N . ASP A 1 89 ? 9.628 4.867 -0.360 1.00 94.81 89 ASP A N 1
ATOM 707 C CA . ASP A 1 89 ? 9.983 3.453 -0.171 1.00 94.81 89 ASP A CA 1
ATOM 708 C C . ASP A 1 89 ? 8.815 2.523 -0.549 1.00 94.81 89 ASP A C 1
ATOM 710 O O . ASP A 1 89 ? 8.994 1.570 -1.310 1.00 94.81 89 ASP A O 1
ATOM 714 N N . LEU A 1 90 ? 7.598 2.849 -0.105 1.00 95.56 90 LEU A N 1
ATOM 715 C CA . LEU A 1 90 ? 6.373 2.110 -0.421 1.00 95.56 90 LEU A CA 1
ATOM 716 C C . LEU A 1 90 ? 6.049 2.114 -1.917 1.00 95.56 90 LEU A C 1
ATOM 718 O O . LEU A 1 90 ? 5.656 1.086 -2.465 1.00 95.56 90 LEU A O 1
ATOM 722 N N . HIS A 1 91 ? 6.214 3.254 -2.592 1.00 94.44 91 HIS A N 1
ATOM 723 C CA . HIS A 1 91 ? 5.985 3.348 -4.035 1.00 94.44 91 HIS A CA 1
ATOM 724 C C . HIS A 1 91 ? 6.982 2.501 -4.821 1.00 94.44 91 HIS A C 1
ATOM 726 O O . HIS A 1 91 ? 6.567 1.785 -5.730 1.00 94.44 91 HIS A O 1
ATOM 732 N N . ARG A 1 92 ? 8.271 2.524 -4.453 1.00 93.19 92 ARG A N 1
ATOM 733 C CA . ARG A 1 92 ? 9.281 1.645 -5.066 1.00 93.19 92 ARG A CA 1
ATOM 734 C C . ARG A 1 92 ? 8.905 0.178 -4.889 1.00 93.19 92 ARG A C 1
ATOM 736 O O . ARG A 1 92 ? 8.759 -0.527 -5.884 1.00 93.19 92 ARG A O 1
ATOM 743 N N . ARG A 1 93 ? 8.599 -0.235 -3.653 1.00 95.62 93 ARG A N 1
ATOM 744 C CA . ARG A 1 93 ? 8.202 -1.619 -3.367 1.00 95.62 93 ARG A CA 1
ATOM 745 C C . ARG A 1 93 ? 6.947 -2.043 -4.123 1.00 95.62 93 ARG A C 1
ATOM 747 O O . ARG A 1 93 ? 6.853 -3.191 -4.541 1.00 95.62 93 ARG A O 1
ATOM 754 N N . TRP A 1 94 ? 5.990 -1.139 -4.322 1.00 95.56 94 TRP A N 1
ATOM 755 C CA . TRP A 1 94 ? 4.796 -1.429 -5.114 1.00 95.56 94 TRP A CA 1
ATOM 756 C C . TRP A 1 94 ? 5.139 -1.758 -6.573 1.00 95.56 94 TRP A C 1
ATOM 758 O O . TRP A 1 94 ? 4.596 -2.712 -7.125 1.00 95.56 94 TRP A O 1
ATOM 768 N N . PHE A 1 95 ? 6.053 -1.007 -7.197 1.00 94.81 95 PHE A N 1
ATOM 769 C CA . PHE A 1 95 ? 6.495 -1.292 -8.566 1.00 94.81 95 PHE A CA 1
ATOM 770 C C . PHE A 1 95 ? 7.379 -2.540 -8.660 1.00 94.81 95 PHE A C 1
ATOM 772 O O . PHE A 1 95 ? 7.302 -3.238 -9.669 1.00 94.81 95 PHE A O 1
ATOM 779 N N . ASP A 1 96 ? 8.151 -2.865 -7.622 1.00 95.62 96 ASP A N 1
ATOM 780 C CA . ASP A 1 96 ? 8.870 -4.143 -7.543 1.00 95.62 96 ASP A CA 1
ATOM 781 C C . ASP A 1 96 ? 7.877 -5.315 -7.497 1.00 95.62 96 ASP A C 1
ATOM 783 O O . ASP A 1 96 ? 7.927 -6.206 -8.341 1.00 95.62 96 ASP A O 1
ATOM 787 N N . LEU A 1 97 ? 6.890 -5.258 -6.593 1.00 96.12 97 LEU A N 1
ATOM 788 C CA . LEU A 1 97 ? 5.828 -6.266 -6.481 1.00 96.12 97 LEU A CA 1
ATOM 789 C C . LEU A 1 97 ? 4.992 -6.389 -7.760 1.00 96.12 97 LEU A C 1
ATOM 791 O O . LEU A 1 97 ? 4.570 -7.484 -8.123 1.00 96.12 97 LEU A O 1
ATOM 795 N N . ARG A 1 98 ? 4.751 -5.280 -8.468 1.00 95.69 98 ARG A N 1
ATOM 796 C CA . ARG A 1 98 ? 4.077 -5.304 -9.772 1.00 95.69 98 ARG A CA 1
ATOM 797 C C . ARG A 1 98 ? 4.892 -6.089 -10.800 1.00 95.69 98 ARG A C 1
ATOM 799 O O . ARG A 1 98 ? 4.305 -6.881 -11.525 1.00 95.69 98 ARG A O 1
ATOM 806 N N . GLN A 1 99 ? 6.208 -5.891 -10.862 1.00 95.62 99 GLN A N 1
ATOM 807 C CA . GLN A 1 99 ? 7.084 -6.636 -11.775 1.00 95.62 99 GLN A CA 1
ATOM 808 C C . GLN A 1 99 ? 7.156 -8.124 -11.403 1.00 95.62 99 GLN A C 1
ATOM 810 O O . GLN A 1 99 ? 7.082 -8.978 -12.285 1.00 95.62 99 GLN A O 1
ATOM 815 N N . GLU A 1 100 ? 7.224 -8.441 -10.105 1.00 95.38 100 GLU A N 1
ATOM 816 C CA . GLU A 1 100 ? 7.122 -9.820 -9.603 1.00 95.38 100 GLU A CA 1
ATOM 817 C C . GLU A 1 100 ? 5.794 -10.467 -10.037 1.00 95.38 100 GLU A C 1
ATOM 819 O O . GLU A 1 100 ? 5.783 -11.602 -10.513 1.00 95.38 100 GLU A O 1
ATOM 824 N N . ALA A 1 101 ? 4.680 -9.734 -9.940 1.00 94.00 101 ALA A N 1
ATOM 825 C CA . ALA A 1 101 ? 3.372 -10.200 -10.390 1.00 94.00 101 ALA A CA 1
ATOM 826 C C . ALA A 1 101 ? 3.304 -10.373 -11.916 1.00 94.00 101 ALA A C 1
ATOM 828 O O . ALA A 1 101 ? 2.760 -11.368 -12.387 1.00 94.00 101 ALA A O 1
ATOM 829 N N . GLU A 1 102 ? 3.865 -9.446 -12.699 1.00 95.06 102 GLU A N 1
ATOM 830 C CA . GLU A 1 102 ? 3.955 -9.578 -14.160 1.00 95.06 102 GLU A CA 1
ATOM 831 C C . GLU A 1 102 ? 4.679 -10.875 -14.549 1.00 95.06 102 GLU A C 1
ATOM 833 O O . GLU A 1 102 ? 4.143 -11.675 -15.317 1.00 95.06 102 GLU A O 1
ATOM 838 N N . ALA A 1 103 ? 5.833 -11.140 -13.933 1.00 93.38 103 ALA A N 1
ATOM 839 C CA . ALA A 1 103 ? 6.576 -12.378 -14.139 1.00 93.38 103 ALA A CA 1
ATOM 840 C C . ALA A 1 103 ? 5.784 -13.619 -13.688 1.00 93.38 103 ALA A C 1
ATOM 842 O O . ALA A 1 103 ? 5.743 -14.618 -14.405 1.00 93.38 103 ALA A O 1
ATOM 843 N N . PHE A 1 104 ? 5.125 -13.558 -12.525 1.00 91.56 104 PHE A N 1
ATOM 844 C CA . PHE A 1 104 ? 4.326 -14.662 -11.982 1.00 91.56 104 PHE A CA 1
ATOM 845 C C . PHE A 1 104 ? 3.169 -15.066 -12.902 1.00 91.56 104 PHE A C 1
ATOM 847 O O . PHE A 1 104 ? 2.910 -16.256 -13.070 1.00 91.56 104 PHE A O 1
ATOM 854 N N . TYR A 1 105 ? 2.498 -14.089 -13.513 1.00 92.06 105 TYR A N 1
ATOM 855 C CA . TYR A 1 105 ? 1.392 -14.319 -14.444 1.00 92.06 105 TYR A CA 1
ATOM 856 C C . TYR A 1 105 ? 1.844 -14.555 -15.894 1.00 92.06 105 TYR A C 1
ATOM 858 O O . TYR A 1 105 ? 1.002 -14.617 -16.791 1.00 92.06 105 TYR A O 1
ATOM 866 N N . GLY A 1 106 ? 3.153 -14.665 -16.147 1.00 92.00 106 GLY A N 1
ATOM 867 C CA . GLY A 1 106 ? 3.699 -14.921 -17.481 1.00 92.00 106 GLY A CA 1
ATOM 868 C C . GLY A 1 106 ? 3.480 -13.781 -18.479 1.00 92.00 106 GLY A C 1
ATOM 869 O O . GLY A 1 106 ? 3.489 -14.021 -19.685 1.00 92.00 106 GLY A O 1
ATOM 870 N N . ILE A 1 107 ? 3.270 -12.549 -18.005 1.00 94.19 107 ILE A N 1
ATOM 871 C CA . ILE A 1 107 ? 3.120 -11.371 -18.867 1.00 94.19 107 ILE A CA 1
ATOM 872 C C . ILE A 1 107 ? 4.440 -10.591 -18.960 1.00 94.19 107 ILE A C 1
ATOM 874 O O . ILE A 1 107 ? 5.254 -10.653 -18.035 1.00 94.19 107 ILE A O 1
ATOM 878 N N . PRO A 1 108 ? 4.688 -9.847 -20.057 1.00 94.44 108 PRO A N 1
ATOM 879 C CA . PRO A 1 108 ? 5.913 -9.067 -20.194 1.00 94.44 108 PRO A CA 1
ATOM 880 C C . PRO A 1 108 ? 6.097 -8.088 -19.030 1.00 94.44 108 PRO A C 1
ATOM 882 O O . PRO A 1 108 ? 5.232 -7.251 -18.769 1.00 94.44 108 PRO A O 1
ATOM 885 N N . VAL A 1 109 ? 7.241 -8.188 -18.350 1.00 96.00 109 VAL A N 1
ATOM 886 C CA . VAL A 1 109 ? 7.597 -7.291 -17.248 1.00 96.00 109 VAL A CA 1
ATOM 887 C C . VAL A 1 109 ? 7.834 -5.888 -17.798 1.00 96.00 109 VAL A C 1
ATOM 889 O O . VAL A 1 109 ? 8.643 -5.693 -18.708 1.00 96.00 109 VAL A O 1
ATOM 892 N N . ASN A 1 110 ? 7.146 -4.900 -17.232 1.00 94.62 110 ASN A N 1
ATOM 893 C CA . ASN A 1 110 ? 7.289 -3.499 -17.596 1.00 94.62 110 ASN A CA 1
ATOM 894 C C . ASN A 1 110 ? 8.046 -2.731 -16.497 1.00 94.62 110 ASN A C 1
ATOM 896 O O . ASN A 1 110 ? 7.425 -2.239 -15.547 1.00 94.62 110 ASN A O 1
ATOM 900 N N . PRO A 1 111 ? 9.371 -2.539 -16.640 1.00 91.62 111 PRO A N 1
ATOM 901 C CA . PRO A 1 111 ? 10.175 -1.825 -15.648 1.00 91.62 111 PRO A CA 1
ATOM 902 C C . PRO A 1 111 ? 9.904 -0.311 -15.630 1.00 91.62 111 PRO A C 1
ATOM 904 O O . PRO A 1 111 ? 10.336 0.389 -14.717 1.00 91.62 111 PRO A O 1
ATOM 907 N N . LYS A 1 112 ? 9.202 0.228 -16.637 1.00 91.88 112 LYS A N 1
ATOM 908 C CA . LYS A 1 112 ? 8.903 1.660 -16.782 1.00 91.88 112 LYS A CA 1
ATOM 909 C C . LYS A 1 112 ? 7.401 1.908 -16.873 1.00 91.88 112 LYS A C 1
ATOM 911 O O . LYS A 1 112 ? 6.938 2.645 -17.738 1.00 91.88 112 LYS A O 1
ATOM 916 N N . ALA A 1 113 ? 6.649 1.371 -15.914 1.00 92.38 113 ALA A N 1
ATOM 917 C CA . ALA A 1 113 ? 5.203 1.579 -15.813 1.00 92.38 113 ALA A CA 1
ATOM 918 C C . ALA A 1 113 ? 4.782 3.059 -15.656 1.00 92.38 113 ALA A C 1
ATOM 920 O O . ALA A 1 113 ? 3.621 3.390 -15.876 1.00 92.38 113 ALA A O 1
ATOM 921 N N . CYS A 1 114 ? 5.718 3.944 -15.295 1.00 90.62 114 CYS A N 1
ATOM 922 C CA . CYS A 1 114 ? 5.540 5.395 -15.199 1.00 90.62 114 CYS A CA 1
ATOM 923 C C . CYS A 1 114 ? 6.611 6.135 -16.029 1.00 90.62 114 CYS A C 1
ATOM 925 O O . CYS A 1 114 ? 7.512 6.748 -15.463 1.00 90.62 114 CYS A O 1
ATOM 927 N N . PRO A 1 115 ? 6.554 6.108 -17.370 1.00 87.00 115 PRO A N 1
ATOM 928 C CA . PRO A 1 115 ? 7.631 6.605 -18.225 1.00 87.00 115 PRO A CA 1
ATOM 929 C C . PRO A 1 115 ? 7.811 8.129 -18.186 1.00 87.00 115 PRO A C 1
ATOM 931 O O . PRO A 1 115 ? 8.904 8.614 -18.464 1.00 87.00 115 PRO A O 1
ATOM 934 N N . ARG A 1 116 ? 6.750 8.893 -17.890 1.00 82.56 116 ARG A N 1
ATOM 935 C CA . ARG A 1 116 ? 6.756 10.370 -17.918 1.00 82.56 116 ARG A CA 1
ATOM 936 C C . ARG A 1 116 ? 6.266 11.021 -16.618 1.00 82.56 116 ARG A C 1
ATOM 938 O O . ARG A 1 116 ? 6.103 12.234 -16.581 1.00 82.56 116 ARG A O 1
ATOM 945 N N . GLY A 1 117 ? 6.031 10.225 -15.569 1.00 79.19 117 GLY A N 1
ATOM 946 C CA . GLY A 1 117 ? 5.363 10.686 -14.346 1.00 79.19 117 GLY A CA 1
ATOM 947 C C . GLY A 1 117 ? 3.902 11.101 -14.581 1.00 79.19 117 GLY A C 1
ATOM 948 O O . GLY A 1 117 ? 3.464 11.243 -15.715 1.00 79.19 117 GLY A O 1
ATOM 949 N N . GLY A 1 118 ? 3.127 11.281 -13.514 1.00 81.50 118 GLY A N 1
ATOM 950 C CA . GLY A 1 118 ? 1.735 11.743 -13.574 1.00 81.50 118 GLY A CA 1
ATOM 951 C C . GLY A 1 118 ? 0.693 10.698 -14.013 1.00 81.50 118 GLY A C 1
ATOM 952 O O . GLY A 1 118 ? 0.957 9.767 -14.774 1.00 81.50 118 GLY A O 1
ATOM 953 N N . HIS A 1 119 ? -0.543 10.887 -13.543 1.00 80.62 119 HIS A N 1
ATOM 954 C CA . HIS A 1 119 ? -1.631 9.901 -13.626 1.00 80.62 119 HIS A CA 1
ATOM 955 C C . HIS A 1 119 ? -2.012 9.450 -15.047 1.00 80.62 119 HIS A C 1
ATOM 957 O O . HIS A 1 119 ? -2.527 8.350 -15.219 1.00 80.62 119 HIS A O 1
ATOM 963 N N . LYS A 1 120 ? -1.771 10.274 -16.075 1.00 84.75 120 LYS A N 1
ATOM 964 C CA . LYS A 1 120 ? -2.108 9.948 -17.477 1.00 84.75 120 LYS A CA 1
ATOM 965 C C . LYS A 1 120 ? -1.114 9.002 -18.141 1.00 84.75 120 LYS A C 1
ATOM 967 O O . LYS A 1 120 ? -1.375 8.515 -19.235 1.00 84.75 120 LYS A O 1
ATOM 972 N N . HIS A 1 121 ? 0.040 8.795 -17.518 1.00 86.19 121 HIS A N 1
ATOM 973 C CA . HIS A 1 121 ? 1.153 8.083 -18.128 1.00 86.19 121 HIS A CA 1
ATOM 974 C C . HIS A 1 121 ? 1.380 6.706 -17.514 1.00 86.19 121 HIS A C 1
ATOM 976 O O . HIS A 1 121 ? 2.268 5.993 -17.969 1.00 86.19 121 HIS A O 1
ATOM 982 N N . TYR A 1 122 ? 0.573 6.311 -16.527 1.00 93.25 122 TYR A N 1
ATOM 983 C CA . TYR A 1 122 ? 0.623 4.961 -15.991 1.00 93.25 122 TYR A CA 1
ATOM 984 C C . TYR A 1 122 ? 0.271 3.928 -17.063 1.00 93.25 122 TYR A C 1
ATOM 986 O O . TYR A 1 122 ? -0.740 4.055 -17.753 1.00 93.25 122 TYR A O 1
ATOM 994 N N . GLN A 1 123 ? 1.099 2.894 -17.167 1.00 93.69 123 GLN A N 1
ATOM 995 C CA . GLN A 1 123 ? 0.876 1.740 -18.029 1.00 93.69 123 GLN A CA 1
ATOM 996 C C . GLN A 1 123 ? 0.369 0.558 -17.180 1.00 93.69 123 GLN A C 1
ATOM 998 O O . GLN A 1 123 ? 1.147 -0.036 -16.419 1.00 93.69 123 GLN A O 1
ATOM 1003 N N . PRO A 1 124 ? -0.927 0.200 -17.278 1.00 93.12 124 PRO A N 1
ATOM 1004 C CA . PRO A 1 124 ? -1.487 -0.945 -16.565 1.00 93.12 124 PRO A CA 1
ATOM 1005 C C . PRO A 1 124 ? -0.818 -2.261 -16.967 1.00 93.12 124 PRO A C 1
ATOM 1007 O O . PRO A 1 124 ? -0.227 -2.373 -18.039 1.00 93.12 124 PRO A O 1
ATOM 1010 N N . MET A 1 125 ? -0.921 -3.273 -16.104 1.00 93.69 125 MET A N 1
ATOM 1011 C CA . MET A 1 125 ? -0.510 -4.634 -16.459 1.00 93.69 125 MET A CA 1
ATOM 1012 C C . MET A 1 125 ? -1.381 -5.165 -17.606 1.00 93.69 125 MET A C 1
ATOM 1014 O O . MET A 1 125 ? -2.604 -5.014 -17.584 1.00 93.69 125 MET A O 1
ATOM 1018 N N . ALA A 1 126 ? -0.762 -5.825 -18.584 1.00 91.25 126 ALA A N 1
ATOM 1019 C CA . ALA A 1 126 ? -1.444 -6.432 -19.726 1.00 91.25 126 ALA A CA 1
ATOM 1020 C C . ALA A 1 126 ? -2.108 -7.770 -19.340 1.00 91.25 126 ALA A C 1
ATOM 1022 O O . ALA A 1 126 ? -1.694 -8.842 -19.770 1.00 91.25 126 ALA A O 1
ATOM 1023 N N . LEU A 1 127 ? -3.143 -7.719 -18.495 1.00 90.06 127 LEU A N 1
ATOM 1024 C CA . LEU A 1 127 ? -3.771 -8.919 -17.917 1.00 90.06 127 LEU A CA 1
ATOM 1025 C C . LEU A 1 127 ? -4.494 -9.816 -18.937 1.00 90.06 127 LEU A C 1
ATOM 1027 O O . LEU A 1 127 ? -4.803 -10.957 -18.619 1.00 90.06 127 LEU A O 1
ATOM 1031 N N . HIS A 1 128 ? -4.750 -9.340 -20.159 1.00 90.12 128 HIS A N 1
ATOM 1032 C CA . HIS A 1 128 ? -5.412 -10.136 -21.201 1.00 90.12 128 HIS A CA 1
ATOM 1033 C C . HIS A 1 128 ? -4.610 -11.384 -21.614 1.00 90.12 128 HIS A C 1
ATOM 1035 O O . HIS A 1 128 ? -5.184 -12.321 -22.156 1.00 90.12 128 HIS A O 1
ATOM 1041 N N . SER A 1 129 ? -3.292 -11.388 -2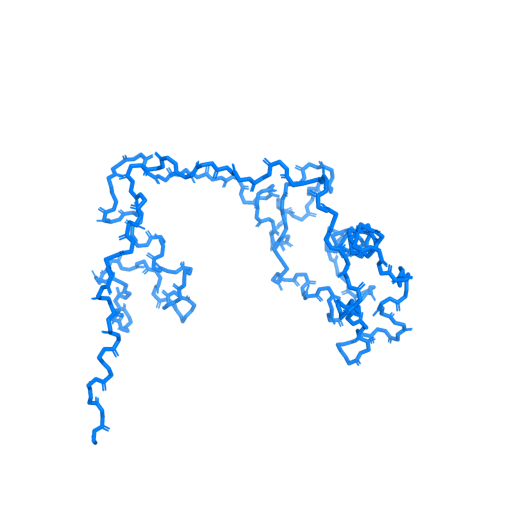1.390 1.00 86.31 129 SER A N 1
ATOM 1042 C CA . SER A 1 129 ? -2.399 -12.521 -21.658 1.00 86.31 129 SER A CA 1
ATOM 1043 C C . SER A 1 129 ? -1.922 -13.211 -20.379 1.00 86.31 129 SER A C 1
ATOM 1045 O O . SER A 1 129 ? -0.977 -13.992 -20.432 1.00 86.31 129 SER A O 1
ATOM 1047 N N . ALA A 1 130 ? -2.517 -12.894 -19.226 1.00 90.12 130 ALA A N 1
ATOM 1048 C CA . ALA A 1 130 ? -2.124 -13.487 -17.957 1.00 90.12 130 ALA A CA 1
ATOM 1049 C C . ALA A 1 130 ? -2.502 -14.969 -17.907 1.00 90.12 130 ALA A C 1
ATOM 1051 O O . ALA A 1 130 ? -3.644 -15.344 -18.173 1.00 90.12 130 ALA A O 1
ATOM 1052 N N . VAL A 1 131 ? -1.545 -15.800 -17.507 1.00 86.62 131 VAL A N 1
ATOM 1053 C CA . VAL A 1 131 ? -1.758 -17.221 -17.240 1.00 86.62 131 VAL A CA 1
ATOM 1054 C C . VAL A 1 131 ? -1.682 -17.424 -15.734 1.00 86.62 131 VAL A C 1
ATOM 1056 O O . VAL A 1 131 ? -0.672 -17.113 -15.103 1.00 86.62 131 VAL A O 1
ATOM 1059 N N . LEU A 1 132 ? -2.760 -17.933 -15.137 1.00 80.19 132 LEU A N 1
ATOM 1060 C CA . LEU A 1 132 ? -2.729 -18.353 -13.739 1.00 80.19 132 LEU A CA 1
ATOM 1061 C C . LEU A 1 132 ? -1.862 -19.614 -13.629 1.00 80.19 132 LEU A C 1
ATOM 1063 O O . LEU A 1 132 ? -2.147 -20.592 -14.324 1.00 80.19 132 LEU A O 1
ATOM 1067 N N . PRO A 1 133 ? -0.838 -19.645 -12.761 1.00 74.25 133 PRO A N 1
ATOM 1068 C CA . PRO A 1 133 ? -0.081 -20.864 -12.530 1.00 74.25 133 PRO A CA 1
ATOM 1069 C C . PRO A 1 133 ? -0.961 -21.860 -11.762 1.00 74.25 133 PRO A C 1
ATO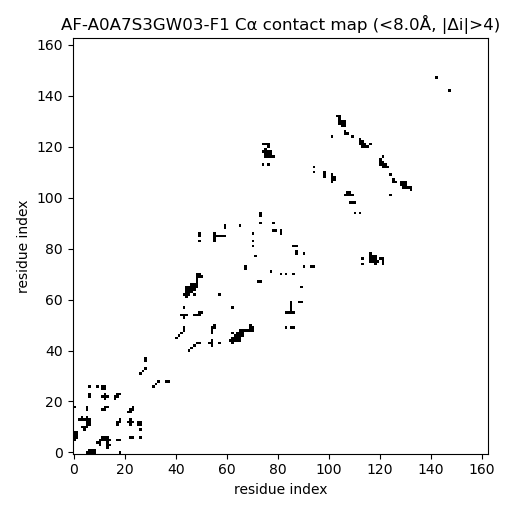M 1071 O O . PRO A 1 133 ? -1.071 -21.812 -10.537 1.00 74.25 133 PRO A O 1
ATOM 1074 N N . VAL A 1 134 ? -1.610 -22.755 -12.511 1.00 67.25 134 VAL A N 1
ATOM 1075 C CA . VAL A 1 134 ? -2.570 -23.763 -12.018 1.00 67.25 134 VAL A CA 1
ATOM 1076 C C . VAL A 1 134 ? -1.940 -24.680 -10.958 1.00 67.25 134 VAL A C 1
ATOM 1078 O O . VAL A 1 134 ? -2.615 -25.124 -10.037 1.00 67.25 134 VAL A O 1
ATOM 1081 N N . GLU A 1 135 ? -0.625 -24.893 -11.024 1.00 58.94 135 GLU A N 1
ATOM 1082 C CA . GLU A 1 135 ? 0.129 -25.747 -10.096 1.00 58.94 135 GLU A CA 1
ATOM 1083 C C . GLU A 1 135 ? 0.504 -25.067 -8.763 1.00 58.94 135 GLU A C 1
ATOM 1085 O O . GLU A 1 135 ? 1.049 -25.718 -7.875 1.00 58.94 135 GLU A O 1
ATOM 1090 N N . LYS A 1 136 ? 0.225 -23.764 -8.584 1.00 55.94 136 LYS A N 1
ATOM 1091 C CA . LYS A 1 136 ? 0.660 -22.981 -7.406 1.00 55.94 136 LYS A CA 1
ATOM 1092 C C . LYS A 1 136 ? -0.476 -22.373 -6.578 1.00 55.94 136 LYS A C 1
ATOM 1094 O O . LYS A 1 136 ? -0.238 -21.417 -5.843 1.00 55.94 136 LYS A O 1
ATOM 1099 N N . LEU A 1 137 ? -1.696 -22.904 -6.650 1.00 55.88 137 LEU A N 1
ATOM 1100 C CA . LEU A 1 137 ? -2.798 -22.456 -5.788 1.00 55.88 137 LEU A CA 1
ATOM 1101 C C . LEU A 1 137 ? -3.064 -23.455 -4.647 1.00 55.88 137 LEU A C 1
ATOM 1103 O O . LEU A 1 137 ? -3.991 -24.251 -4.752 1.00 55.88 137 LEU A O 1
ATOM 1107 N N . PRO A 1 138 ? -2.341 -23.394 -3.509 1.00 57.31 138 PRO A N 1
ATOM 1108 C CA . PRO A 1 138 ? -2.746 -24.109 -2.299 1.00 57.31 138 PRO A CA 1
ATOM 1109 C C . PRO A 1 138 ? -3.853 -23.366 -1.523 1.00 57.31 138 PRO A C 1
ATOM 1111 O O . PRO A 1 138 ? -4.136 -23.695 -0.379 1.00 57.31 138 PRO A O 1
ATOM 1114 N N . PHE A 1 139 ? -4.466 -22.330 -2.100 1.00 55.09 139 PHE A N 1
ATOM 1115 C CA . PHE A 1 139 ? -5.217 -21.324 -1.348 1.00 55.09 139 PHE A CA 1
ATOM 1116 C C . PHE A 1 139 ? -6.734 -21.415 -1.547 1.00 55.09 139 PHE A C 1
ATOM 1118 O O . PHE A 1 139 ? -7.406 -20.427 -1.825 1.00 55.09 139 PHE A O 1
ATOM 1125 N N . CYS A 1 140 ? -7.301 -22.602 -1.358 1.00 55.78 140 CYS A N 1
ATOM 1126 C CA . CYS A 1 140 ? -8.645 -22.664 -0.792 1.00 55.78 140 CYS A CA 1
ATOM 1127 C C . CYS A 1 140 ? -8.464 -22.822 0.715 1.00 55.78 140 CYS A C 1
ATOM 1129 O O . CYS A 1 140 ? -8.346 -23.944 1.194 1.00 55.78 140 CYS A O 1
ATOM 1131 N N . VAL A 1 141 ? -8.378 -21.711 1.453 1.00 59.06 141 VAL A N 1
ATOM 1132 C CA . VAL A 1 141 ? -8.549 -21.771 2.911 1.00 59.06 141 VAL A CA 1
ATOM 1133 C C . VAL A 1 141 ? -10.033 -22.052 3.137 1.00 59.06 141 VAL A C 1
ATOM 1135 O O . VAL A 1 141 ? -10.852 -21.230 2.714 1.00 59.06 141 VAL A O 1
ATOM 1138 N N . PRO A 1 142 ? -10.412 -23.204 3.716 1.00 62.09 142 PRO A N 1
ATOM 1139 C CA . PRO A 1 142 ? -11.800 -23.451 4.068 1.00 62.09 142 PRO A CA 1
ATOM 1140 C C . PRO A 1 142 ? -12.271 -22.344 5.016 1.00 62.09 142 PRO A C 1
ATOM 1142 O O . PRO A 1 142 ? -11.619 -22.056 6.019 1.00 62.09 142 PRO A O 1
ATOM 1145 N N . ASP A 1 143 ? -13.371 -21.677 4.670 1.00 61.00 143 ASP A N 1
ATOM 1146 C CA . ASP A 1 143 ? -14.038 -20.766 5.595 1.00 61.00 143 ASP A CA 1
ATOM 1147 C C . ASP A 1 143 ? -14.917 -21.599 6.532 1.00 61.00 143 ASP A C 1
ATOM 1149 O O . ASP A 1 143 ? -16.066 -21.923 6.210 1.00 61.00 143 ASP A O 1
ATOM 1153 N N . ASP A 1 144 ? -14.326 -21.980 7.661 1.00 73.69 144 ASP A N 1
ATOM 1154 C CA . ASP A 1 144 ? -14.977 -22.702 8.756 1.00 73.69 144 ASP A CA 1
ATOM 1155 C C . ASP A 1 144 ? -15.509 -21.736 9.835 1.00 73.69 144 ASP A C 1
ATOM 1157 O O . ASP A 1 144 ? -15.782 -22.135 10.970 1.00 73.69 144 ASP A O 1
ATOM 1161 N N . SER A 1 145 ? -15.643 -20.441 9.513 1.00 65.06 145 SER A N 1
ATOM 1162 C CA . SER A 1 145 ? -16.123 -19.441 10.467 1.00 65.06 145 SER A CA 1
ATOM 1163 C C . SER A 1 145 ? -17.572 -19.745 10.883 1.00 65.06 145 SER A C 1
ATOM 1165 O O . SER A 1 145 ? -18.426 -19.975 10.023 1.00 65.06 145 SER A O 1
ATOM 1167 N N . PRO A 1 146 ? -17.911 -19.691 12.187 1.00 64.56 146 PRO A N 1
ATOM 1168 C CA . PRO A 1 146 ? -19.261 -19.993 12.680 1.00 64.56 146 PRO A CA 1
ATOM 1169 C C . PRO A 1 146 ? -20.325 -18.990 12.201 1.00 64.56 146 PRO A C 1
ATOM 1171 O O . PRO A 1 146 ? -21.519 -19.249 12.313 1.00 64.56 146 PRO A O 1
ATOM 1174 N N . ASP A 1 147 ? -19.900 -17.844 11.669 1.00 63.16 147 ASP A N 1
ATOM 1175 C CA . ASP A 1 147 ? -20.727 -16.804 11.062 1.00 63.16 147 ASP A CA 1
ATOM 1176 C C . ASP A 1 147 ? -20.624 -16.769 9.534 1.00 63.16 147 ASP A C 1
ATOM 1178 O O . ASP A 1 147 ? -20.993 -15.764 8.922 1.00 63.16 147 ASP A O 1
ATOM 1182 N N . ARG A 1 148 ? -20.134 -17.849 8.907 1.00 64.50 148 ARG A N 1
ATOM 1183 C CA . ARG A 1 148 ? -20.157 -17.977 7.454 1.00 64.50 148 ARG A CA 1
ATOM 1184 C C . ARG A 1 148 ? -21.577 -17.715 6.975 1.00 64.50 148 ARG A C 1
ATOM 1186 O O . ARG A 1 148 ? -22.498 -18.491 7.240 1.00 64.50 148 ARG A O 1
ATOM 1193 N N . PHE A 1 149 ? -21.746 -16.614 6.250 1.00 55.41 149 PHE A N 1
ATOM 1194 C CA . PHE A 1 149 ? -22.996 -16.313 5.580 1.00 55.41 149 PHE A CA 1
ATOM 1195 C C . PHE A 1 149 ? -23.219 -17.404 4.540 1.00 55.41 149 PHE A C 1
ATOM 1197 O O . PHE A 1 149 ? -22.638 -17.373 3.457 1.00 55.41 149 PHE A O 1
ATOM 1204 N N . VAL A 1 150 ? -24.047 -18.392 4.873 1.00 63.19 150 VAL A N 1
ATOM 1205 C CA . VAL A 1 150 ? -24.631 -19.271 3.867 1.00 63.19 150 VAL A CA 1
ATOM 1206 C C . VAL A 1 150 ? -25.544 -18.364 3.052 1.00 63.19 150 VAL A C 1
ATOM 1208 O O . VAL A 1 150 ? -26.492 -17.819 3.627 1.00 63.19 150 VAL A O 1
ATOM 1211 N N . PRO A 1 151 ? -25.264 -18.122 1.758 1.00 53.12 151 PRO A N 1
ATOM 1212 C CA . PRO A 1 151 ? -26.146 -17.306 0.948 1.00 53.12 151 PRO A CA 1
ATOM 1213 C C . PRO A 1 151 ? -27.520 -17.968 0.978 1.00 53.12 151 PRO A C 1
ATOM 1215 O O . PRO A 1 151 ? -27.699 -19.073 0.461 1.00 53.12 151 PRO A O 1
ATOM 1218 N N . ILE A 1 152 ? -28.489 -17.321 1.625 1.00 52.56 152 ILE A N 1
ATOM 1219 C CA . ILE A 1 152 ? -29.881 -17.728 1.496 1.00 52.56 152 ILE A CA 1
ATOM 1220 C C . ILE A 1 152 ? -30.180 -17.535 0.010 1.00 52.56 152 ILE A C 1
ATOM 1222 O O . ILE A 1 152 ? -29.969 -16.443 -0.519 1.00 52.56 152 ILE A O 1
ATOM 1226 N N . ARG A 1 153 ? -30.603 -18.599 -0.681 1.00 54.41 153 ARG A N 1
ATOM 1227 C CA . ARG A 1 153 ? -30.830 -18.633 -2.142 1.00 54.41 153 ARG A CA 1
ATOM 1228 C C . ARG A 1 153 ? -31.828 -17.581 -2.662 1.00 54.41 153 ARG A C 1
ATOM 1230 O O . ARG A 1 153 ? -32.071 -17.521 -3.862 1.00 54.41 153 ARG A O 1
ATOM 1237 N N . GLU A 1 154 ? -32.371 -16.733 -1.797 1.00 51.69 154 GLU A N 1
ATOM 1238 C CA . GLU A 1 154 ? -33.406 -15.756 -2.098 1.00 51.69 154 GLU A CA 1
ATOM 1239 C C . GLU A 1 154 ? -33.099 -14.389 -1.476 1.00 51.69 154 GLU A C 1
ATOM 1241 O O . GLU A 1 154 ? -33.865 -13.851 -0.688 1.00 51.69 154 GLU A O 1
ATOM 1246 N N . ALA A 1 155 ? -31.985 -13.773 -1.860 1.00 45.69 155 ALA A N 1
ATOM 1247 C CA . ALA A 1 155 ? -31.903 -12.316 -1.837 1.00 45.69 155 ALA A CA 1
ATOM 1248 C C . ALA A 1 155 ? -32.123 -11.805 -3.265 1.00 45.69 155 ALA A C 1
ATOM 1250 O O . ALA A 1 155 ? -31.203 -11.325 -3.925 1.00 45.69 155 ALA A O 1
ATOM 1251 N N . LYS A 1 156 ? -33.356 -11.944 -3.778 1.00 42.78 156 LYS A N 1
ATOM 1252 C CA . LYS A 1 156 ? -33.784 -11.103 -4.899 1.00 42.78 156 LYS A CA 1
ATOM 1253 C C . LYS A 1 156 ? -33.777 -9.676 -4.369 1.00 42.78 156 LYS A C 1
ATOM 1255 O O . LYS A 1 156 ? -34.551 -9.347 -3.476 1.00 42.78 156 LYS A O 1
ATOM 1260 N N . TYR A 1 157 ? -32.879 -8.851 -4.890 1.00 42.91 157 TYR A N 1
ATOM 1261 C CA . TYR A 1 157 ? -32.930 -7.412 -4.686 1.00 42.91 157 TYR A CA 1
ATOM 1262 C C . TYR A 1 157 ? -34.248 -6.917 -5.298 1.00 42.91 157 TYR A C 1
ATOM 1264 O O . TYR A 1 157 ? -34.339 -6.729 -6.509 1.00 42.91 157 TYR A O 1
ATOM 1272 N N . GLN A 1 158 ? -35.301 -6.806 -4.488 1.00 43.88 158 GLN A N 1
ATOM 1273 C CA . GLN A 1 158 ? -36.525 -6.121 -4.886 1.00 43.88 158 GLN A CA 1
ATOM 1274 C C . GLN A 1 158 ? -36.210 -4.629 -4.888 1.00 43.88 158 GLN A C 1
ATOM 1276 O O . GLN A 1 158 ? -36.174 -3.978 -3.845 1.00 43.88 158 GLN A O 1
ATOM 1281 N N . SER A 1 159 ? -35.902 -4.098 -6.070 1.00 44.28 159 SER A N 1
ATOM 1282 C CA . SER A 1 159 ? -35.871 -2.659 -6.302 1.00 44.28 159 SER A CA 1
ATOM 1283 C C . SER A 1 159 ? -37.308 -2.151 -6.394 1.00 44.28 159 SER A C 1
ATOM 1285 O O . SER A 1 159 ? -37.799 -1.859 -7.484 1.00 44.28 159 SER A O 1
ATOM 1287 N N . ASP A 1 160 ? -37.993 -2.080 -5.260 1.00 48.22 160 ASP A N 1
ATOM 1288 C CA . ASP A 1 160 ? -39.307 -1.459 -5.199 1.00 48.22 160 ASP A CA 1
ATOM 1289 C C . ASP A 1 160 ? -39.159 0.022 -4.820 1.00 48.22 160 ASP A C 1
ATOM 1291 O O . ASP A 1 160 ? -38.670 0.377 -3.748 1.00 48.22 160 ASP A O 1
ATOM 1295 N N . HIS A 1 161 ? -39.634 0.856 -5.748 1.00 40.88 161 HIS A N 1
ATOM 1296 C CA . HIS A 1 161 ? -40.061 2.249 -5.593 1.00 40.88 161 HIS A CA 1
ATOM 1297 C C . HIS A 1 161 ? -39.007 3.365 -5.586 1.00 40.88 161 HIS A C 1
ATOM 1299 O O . HIS A 1 161 ? -38.490 3.757 -4.547 1.00 40.88 161 HIS A O 1
ATOM 1305 N N . TYR A 1 162 ? -38.870 4.015 -6.747 1.00 37.84 162 TYR A N 1
ATOM 1306 C CA . TYR A 1 162 ? -39.100 5.461 -6.859 1.00 37.84 162 TYR A CA 1
ATOM 1307 C C . TYR A 1 162 ? -39.904 5.727 -8.144 1.00 37.84 162 TYR A C 1
ATOM 1309 O O . TYR A 1 162 ? -39.378 5.590 -9.248 1.00 37.84 162 TYR A O 1
ATOM 1317 N N . HIS A 1 163 ? -41.192 6.033 -7.968 1.00 38.00 163 HIS A N 1
ATOM 1318 C CA . HIS A 1 163 ? -41.958 6.879 -8.885 1.00 38.00 163 HIS A CA 1
ATOM 1319 C C . HIS A 1 163 ? -41.736 8.336 -8.480 1.00 38.00 163 HIS A C 1
ATOM 1321 O O . HIS A 1 163 ? -41.590 8.573 -7.256 1.00 38.00 163 HIS A O 1
#

Sequence (163 aa):
FAKGGAWNRSRIGWFWGGMTVQGVLPYYYNRVAQPGRSQIVDRCYYNTMADTEPCSTQQLSELKSAHFTVCQKPWGCWQGSYANRLCGDLHRRWFDLRQEAEAFYGIPVNPKACPRGGHKHYQPMALHSAVLPVEKLPFCVPDDSPDRFVPIREAKYQSDHYH

Solvent-accessible surface area (backbone atoms only — not comparable to full-atom values): 10157 Å² total; per-residue (Å²): 116,40,92,85,27,7,49,87,64,67,59,38,31,50,53,82,68,19,79,39,71,79,7,52,50,59,36,38,55,75,74,66,49,64,88,86,76,66,81,93,71,62,47,57,31,63,48,18,40,53,80,45,74,84,33,37,72,54,57,78,88,72,44,76,38,75,40,66,63,78,59,42,54,70,62,36,20,63,81,91,72,58,91,47,65,41,44,51,52,51,46,52,51,50,54,52,52,50,36,52,47,26,53,64,25,68,28,86,64,62,93,60,38,47,75,75,41,37,57,90,40,42,57,77,82,70,64,93,62,50,45,80,61,80,92,72,69,88,75,76,74,80,82,79,55,96,78,61,79,72,78,64,96,76,74,75,82,77,86,77,82,86,131

pLDDT: mean 82.67, std 15.37, range [37.84, 96.62]

Radius of gyration: 20.86 Å; Cα contacts (8 Å, |Δi|>4): 179; chains: 1; bounding box: 53×40×44 Å

Organism: NCBI:txid89044

Secondary structure (DSSP, 8-state):
-BTTTBGGGS-TT-SGGGGSHHHHHHHHHHHTSPTT------HHHHSB---SHHHHS--TTT-S-B--STT--GGG--TT--SSHHHHHHHHHHHHHHHHHHHHTTPPP-TTSSSS-SGGG-----GGG----GGG---------TT-----S----------

Mean predicted aligned error: 10.39 Å